Protein 8RK9 (pdb70)

Solvent-accessible surface area: 9308 Å² total; per-residue (Å²): 212,74,25,84,105,40,82,132,129,24,173,54,120,76,24,74,120,11,126,151,66,73,41,130,177,50,52,21,127,114,39,76,12,78,10,21,25,29,47,135,96,24,83,87,113,34,92,78,54,131,85,55,53,69,148,175,82,93,15,30,52,12,43,31,44,0,1,25,17,9,36,42,156,61,10,66,80,117,65,66,115,16,5,147,191,89,8,29,99,98,28,28,93,22,7,89,15,37,4,32,106,28,13,104,68,157,93,7,61,25,17,97,31,62,200,168,33,101,46,97,181,45,76,54,84,13,77,25,70,8,76,4,33,11,113,78

Organism: NCBI:txid1223260

Foldseek 3Di:
DPFVVQVVVLDDPPFPQDDPPVQCVDDLPDDRGWDFRKYADDWADDDPDPQADDPPRGGQTKGWIGTKTRHLPVFVLPDPDCRCVVCLVVVQSNQVRVFVDGDPDDSFRRFTDSDPFDADADPRGGTGGGTTIGSD

InterPro domains:
  IPR056912 Phage JBD30-like tail terminator protein-like [PF23840] (7-151)

Structure (mmCIF, N/CA/C/O backbone):
data_8RK9
#
_entry.id   8RK9
#
_cell.length_a   1.00
_cell.length_b   1.00
_cell.length_c   1.00
_cell.angle_alpha   90.00
_cell.angle_beta   90.00
_cell.angle_gamma   90.00
#
_symmetry.space_group_name_H-M   'P 1'
#
loop_
_atom_site.group_PDB
_atom_site.id
_atom_site.type_symbol
_atom_site.label_atom_id
_atom_site.la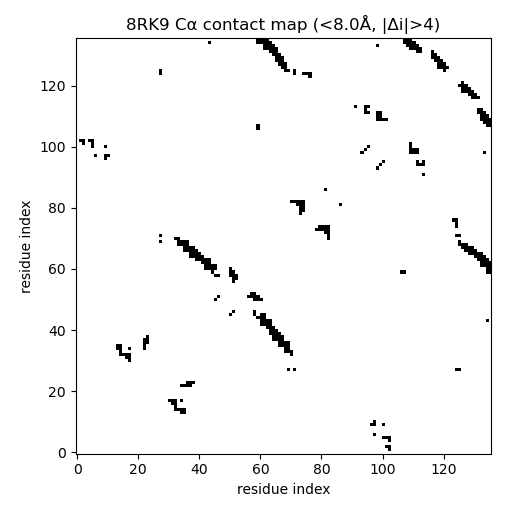bel_alt_id
_atom_site.label_comp_id
_atom_site.label_asym_id
_atom_site.label_entity_id
_atom_site.label_seq_id
_atom_site.pdbx_PDB_ins_code
_atom_site.Cartn_x
_atom_site.Cartn_y
_atom_site.Cartn_z
_atom_site.occupancy
_atom_site.B_iso_or_equiv
_atom_site.auth_seq_id
_atom_site.auth_comp_id
_atom_site.auth_asym_id
_atom_site.auth_atom_id
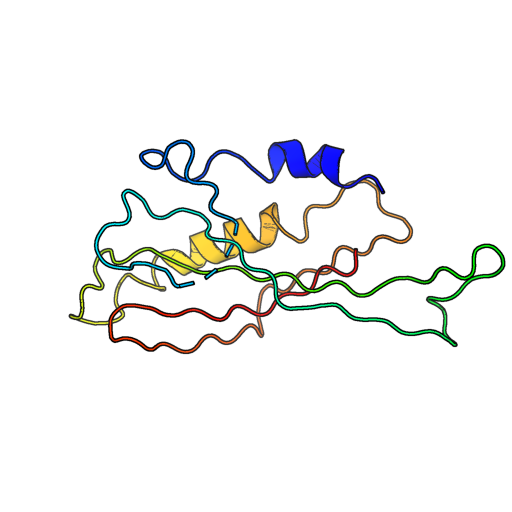_atom_site.pdbx_PDB_model_num
ATOM 1 N N . PHE A 1 9 ? 190.812 234.766 313.178 1.00 25.98 9 PHE A N 1
ATOM 2 C CA . PHE A 1 9 ? 189.969 234.491 312.022 1.00 25.98 9 PHE A CA 1
ATOM 3 C C . PHE A 1 9 ? 189.256 235.758 311.563 1.00 25.98 9 PHE A C 1
ATOM 4 O O . PHE A 1 9 ? 188.074 235.731 311.229 1.00 25.98 9 PHE A O 1
ATOM 12 N N . LEU A 1 10 ? 189.984 236.876 311.570 1.00 27.10 10 LEU A N 1
ATOM 13 C CA . LEU A 1 10 ? 189.439 238.143 311.106 1.00 27.10 10 LEU A CA 1
ATOM 14 C C . LEU A 1 10 ? 190.483 239.015 310.417 1.00 27.10 10 LEU A C 1
ATOM 15 O O . LEU A 1 10 ? 190.166 240.149 310.046 1.00 27.10 10 LEU A O 1
ATOM 20 N N . GLU A 1 11 ? 191.701 238.513 310.212 1.00 27.86 11 GLU A N 1
ATOM 21 C CA . GLU A 1 11 ? 192.766 239.333 309.641 1.00 27.86 11 GLU A CA 1
ATOM 22 C C . GLU A 1 11 ? 192.431 239.927 308.277 1.00 27.86 11 GLU A C 1
ATOM 23 O O . GLU A 1 11 ? 192.824 241.080 308.029 1.00 27.86 11 GLU A O 1
ATOM 29 N N . PRO A 1 12 ? 191.768 239.220 307.355 1.00 26.48 12 PRO A N 1
ATOM 30 C CA . PRO A 1 12 ? 191.536 239.797 306.017 1.00 26.48 12 PRO A CA 1
ATOM 31 C C . PRO A 1 12 ? 191.023 241.228 306.034 1.00 26.48 12 PRO A C 1
ATOM 32 O O . PRO A 1 12 ? 191.403 242.028 305.164 1.00 26.48 12 PRO A O 1
ATOM 36 N N . LEU A 1 13 ? 190.189 241.581 307.017 1.00 27.83 13 LEU A N 1
ATOM 37 C CA . LEU A 1 13 ? 189.602 242.916 307.060 1.00 27.83 13 LEU A CA 1
ATOM 38 C C . LEU A 1 13 ? 190.668 244.004 307.046 1.00 27.83 13 LEU A C 1
ATOM 39 O O . LEU A 1 13 ? 190.428 245.099 306.524 1.00 27.83 13 LEU A O 1
ATOM 44 N N . LEU A 1 14 ? 191.840 243.733 307.621 1.00 28.05 14 LEU A N 1
ATOM 45 C CA . LEU A 1 14 ? 192.961 244.663 307.568 1.00 28.05 14 LEU A CA 1
ATOM 46 C C . LEU A 1 14 ? 194.029 244.247 306.569 1.00 28.05 14 LEU A C 1
ATOM 47 O O . LEU A 1 14 ? 194.782 245.106 306.096 1.00 28.05 14 LEU A O 1
ATOM 52 N N . ILE A 1 15 ? 194.107 242.959 306.229 1.00 26.30 15 ILE A N 1
ATOM 53 C CA . ILE A 1 15 ? 195.032 242.527 305.187 1.00 26.30 15 ILE A CA 1
ATOM 54 C C . ILE A 1 15 ? 194.725 243.253 303.885 1.00 26.30 15 ILE A C 1
ATOM 55 O O . ILE A 1 15 ? 195.629 243.566 303.095 1.00 26.30 15 ILE A O 1
ATOM 60 N N . GLU A 1 16 ? 193.442 243.532 303.644 1.00 25.35 16 GLU A N 1
ATOM 61 C CA . GLU A 1 16 ? 193.008 244.197 302.422 1.00 25.35 16 GLU A CA 1
ATOM 62 C C . GLU A 1 16 ? 193.814 245.466 302.174 1.00 25.35 16 GLU A C 1
ATOM 63 O O . GLU A 1 16 ? 194.235 245.727 301.042 1.00 25.35 16 GLU A O 1
ATOM 69 N N . ARG A 1 17 ? 194.039 246.258 303.223 1.00 26.62 17 ARG A N 1
ATOM 70 C CA . ARG A 1 17 ? 194.871 247.448 303.114 1.00 26.62 17 ARG A CA 1
ATOM 71 C C . ARG A 1 17 ? 196.340 247.169 303.387 1.00 26.62 17 ARG A C 1
ATOM 72 O O . ARG A 1 17 ? 197.194 247.942 302.939 1.00 26.62 17 ARG A O 1
ATOM 80 N N . ILE A 1 18 ? 196.656 246.089 304.104 1.00 25.95 18 ILE A N 1
ATOM 81 C CA . ILE A 1 18 ? 198.054 245.713 304.294 1.00 25.95 18 ILE A CA 1
ATOM 82 C C . ILE A 1 18 ? 198.733 245.558 302.943 1.00 25.95 18 ILE A C 1
ATOM 83 O O . ILE A 1 18 ? 199.834 246.073 302.712 1.00 25.95 18 ILE A O 1
ATOM 88 N N . ARG A 1 19 ? 198.083 244.844 302.029 1.00 27.87 19 ARG A N 1
ATOM 89 C CA . ARG A 1 19 ? 198.621 244.645 300.690 1.00 27.87 19 ARG A CA 1
ATOM 90 C C . ARG A 1 19 ? 198.132 245.767 299.783 1.00 27.87 19 ARG A C 1
ATOM 91 O O . ARG A 1 19 ? 196.929 246.037 299.712 1.00 27.87 19 ARG A O 1
ATOM 99 N N . SER A 1 20 ? 199.072 246.421 299.092 1.00 27.21 20 SER A N 1
ATOM 100 C CA . SER A 1 20 ? 198.743 247.574 298.261 1.00 27.21 20 SER A CA 1
ATOM 101 C C . SER A 1 20 ? 199.526 247.577 296.952 1.00 27.21 20 SER A C 1
ATOM 102 O O . SER A 1 20 ? 199.821 248.647 296.408 1.00 27.21 20 SER A O 1
ATOM 105 N N . GLU A 1 21 ? 199.869 246.399 296.428 1.00 27.89 21 GLU A N 1
ATOM 106 C CA . GLU A 1 21 ? 200.538 246.276 295.133 1.00 27.89 21 GLU A CA 1
ATOM 107 C C . GLU A 1 21 ? 201.845 247.075 295.122 1.00 27.89 21 GLU A C 1
ATOM 108 O O . GLU A 1 21 ? 202.012 248.058 294.396 1.00 27.89 21 GLU A O 1
ATOM 114 N N . VAL A 1 22 ? 202.773 246.617 295.964 1.00 27.01 22 VAL A N 1
ATOM 115 C CA . VAL A 1 22 ? 204.039 247.332 296.132 1.00 27.01 22 VAL A CA 1
ATOM 116 C C . VAL A 1 22 ? 204.759 247.542 294.804 1.00 27.01 22 VAL A C 1
ATOM 117 O O . VAL A 1 22 ? 205.169 248.679 294.523 1.00 27.01 22 VAL A O 1
ATOM 121 N N . PRO A 1 23 ? 204.945 246.527 293.957 1.00 26.26 23 PRO A N 1
ATOM 122 C CA . PRO A 1 23 ? 205.704 246.739 292.715 1.00 26.26 23 PRO A CA 1
ATOM 123 C C . PRO A 1 23 ? 204.838 247.375 291.636 1.00 26.26 23 PRO A C 1
ATOM 124 O O . PRO A 1 23 ? 203.675 247.007 291.456 1.00 26.26 23 PRO A O 1
ATOM 128 N N . GLY A 1 24 ? 205.416 248.335 290.918 1.00 26.66 24 GLY A N 1
ATOM 129 C CA . GLY A 1 24 ? 204.712 249.007 289.844 1.00 26.66 24 GLY A CA 1
ATOM 130 C C . GLY A 1 24 ? 204.955 248.381 288.486 1.00 26.66 24 GLY A C 1
ATOM 131 O O . GLY A 1 24 ? 204.156 248.564 287.562 1.00 26.66 24 GLY A O 1
ATOM 132 N N . LEU A 1 25 ? 206.054 247.640 288.351 1.00 25.98 25 LEU A N 1
ATOM 133 C CA . LEU A 1 25 ? 206.409 246.985 287.097 1.00 25.98 25 LEU A CA 1
ATOM 134 C C . LEU A 1 25 ? 206.099 245.495 287.101 1.00 25.98 25 LEU A C 1
ATOM 135 O O . LEU A 1 25 ? 205.768 244.935 286.052 1.00 25.98 25 LEU A O 1
ATOM 140 N N . ALA A 1 26 ? 206.203 244.839 288.254 1.00 25.60 26 ALA A N 1
ATOM 141 C CA . ALA A 1 26 ? 205.882 243.421 288.338 1.00 25.60 26 ALA A CA 1
ATOM 142 C C . ALA A 1 26 ? 204.371 243.229 288.314 1.00 25.60 26 ALA A C 1
ATOM 143 O O . ALA A 1 26 ? 203.645 243.833 289.110 1.00 25.60 26 ALA A O 1
ATOM 145 N N . ILE A 1 27 ? 203.898 242.385 287.399 1.00 24.96 27 ILE A N 1
ATOM 146 C CA . ILE A 1 27 ? 202.473 242.139 287.210 1.00 24.96 27 ILE A CA 1
ATOM 147 C C . ILE A 1 27 ? 202.242 240.635 287.196 1.00 24.96 27 ILE A C 1
ATOM 148 O O . ILE A 1 27 ? 202.879 239.913 286.421 1.00 24.96 27 ILE A O 1
ATOM 153 N N . VAL A 1 28 ? 201.325 240.168 288.045 1.00 26.35 28 VAL A N 1
ATOM 154 C CA . VAL A 1 28 ? 200.986 238.751 288.138 1.00 26.35 28 VAL A CA 1
ATOM 155 C C . VAL A 1 28 ? 202.261 237.934 288.295 1.00 26.35 28 VAL A C 1
ATOM 156 O O . VAL A 1 28 ? 202.536 237.027 287.502 1.00 26.35 28 VAL A O 1
ATOM 160 N N . SER A 1 29 ? 203.054 238.259 289.313 1.00 28.97 29 SER A N 1
ATOM 161 C CA . SER A 1 29 ? 204.293 237.545 289.580 1.00 28.97 29 SER A CA 1
ATOM 162 C C . SER A 1 29 ? 204.130 236.414 290.589 1.00 28.97 29 SER A C 1
ATOM 163 O O . SER A 1 29 ? 205.030 235.575 290.700 1.00 28.97 29 SER A O 1
ATOM 166 N N . GLY A 1 30 ? 203.013 236.364 291.315 1.00 31.64 30 GLY A N 1
ATOM 167 C CA . GLY A 1 30 ? 202.809 235.323 292.305 1.00 31.64 30 GLY A CA 1
ATOM 168 C C . GLY A 1 30 ? 203.959 235.262 293.288 1.00 31.64 30 GLY A C 1
ATOM 169 O O . GLY A 1 30 ? 204.515 234.190 293.544 1.00 31.64 30 GLY A O 1
ATOM 170 N N . VAL A 1 31 ? 204.320 236.414 293.841 1.00 31.86 31 VAL A N 1
ATOM 171 C CA . VAL A 1 31 ? 205.571 236.568 294.579 1.00 31.86 31 VAL A CA 1
ATOM 172 C C . VAL A 1 31 ? 205.615 235.634 295.786 1.00 31.86 31 VAL A C 1
ATOM 173 O O . VAL A 1 31 ? 206.494 234.762 295.842 1.00 31.86 31 VAL A O 1
ATOM 177 N N . PRO A 1 32 ? 204.710 235.756 296.775 1.00 32.23 32 PRO A N 1
ATOM 178 C CA . PRO A 1 32 ? 204.924 234.860 297.918 1.00 32.23 32 PRO A CA 1
ATOM 179 C C . PRO A 1 32 ? 204.589 233.407 297.594 1.00 32.23 32 PRO A C 1
ATOM 180 O O . PRO A 1 32 ? 204.281 232.643 298.509 1.00 32.23 32 PRO A O 1
ATOM 184 N N . THR A 1 36 ? 214.313 229.929 294.530 1.00 28.14 36 THR A N 1
ATOM 185 C CA . THR A 1 36 ? 215.125 231.042 295.009 1.00 28.14 36 THR A CA 1
ATOM 186 C C . THR A 1 36 ? 214.903 232.283 294.154 1.00 28.14 36 THR A C 1
ATOM 187 O O . THR A 1 36 ? 214.403 232.197 293.032 1.00 28.14 36 THR A O 1
ATOM 191 N N . LEU A 1 37 ? 215.281 233.439 294.692 1.00 23.28 37 LEU A N 1
ATOM 192 C CA . LEU A 1 37 ? 215.135 234.687 293.958 1.00 23.28 37 LEU A CA 1
ATOM 193 C C . LEU A 1 37 ? 216.135 234.748 292.809 1.00 23.28 37 LEU A C 1
ATOM 194 O O . LEU A 1 37 ? 217.181 234.093 292.828 1.00 23.28 37 LEU A O 1
ATOM 199 N N . SER A 1 38 ? 215.800 235.546 291.794 1.00 24.34 38 SER A N 1
ATOM 200 C CA . SER A 1 38 ? 216.655 235.655 290.617 1.00 24.34 38 SER A CA 1
ATOM 201 C C . SER A 1 38 ? 217.822 236.605 290.862 1.00 24.34 38 SER A C 1
ATOM 202 O O . SER A 1 38 ? 218.978 236.261 290.592 1.00 24.34 38 SER A O 1
ATOM 205 N N . GLU A 1 39 ? 217.536 237.802 291.369 1.00 22.89 39 GLU A N 1
ATOM 206 C CA . GLU A 1 39 ? 218.502 238.860 291.647 1.00 22.89 39 GLU A CA 1
ATOM 207 C C . GLU A 1 39 ? 219.171 239.397 290.387 1.00 22.89 39 GLU A C 1
ATOM 208 O O . GLU A 1 39 ? 220.109 240.196 290.498 1.00 22.89 39 GLU A O 1
ATOM 214 N N . GLN A 1 40 ? 218.727 238.993 289.196 1.00 24.04 40 GLN A N 1
ATOM 215 C CA . GLN A 1 40 ? 219.340 239.438 287.950 1.00 24.04 40 GLN A CA 1
ATOM 216 C C . GLN A 1 40 ? 218.349 239.937 286.910 1.00 24.04 40 GLN A C 1
ATOM 217 O O . GLN A 1 40 ? 218.756 240.695 286.021 1.00 24.04 40 GLN A O 1
ATOM 223 N N . ASP A 1 41 ? 217.073 239.545 286.982 1.00 25.06 41 ASP A N 1
ATOM 224 C CA . ASP A 1 41 ? 216.093 239.973 285.990 1.00 25.06 41 ASP A CA 1
ATOM 225 C C . ASP A 1 41 ? 214.758 240.352 286.625 1.00 25.06 41 ASP A C 1
ATOM 226 O O . ASP A 1 41 ? 213.723 240.290 285.950 1.00 25.06 41 ASP A O 1
ATOM 231 N N . GLN A 1 42 ? 214.752 240.738 287.893 1.00 23.48 42 GLN A N 1
ATOM 232 C CA . GLN A 1 42 ? 213.503 241.079 288.562 1.00 23.48 42 GLN A CA 1
ATOM 233 C C . GLN A 1 42 ? 213.033 242.460 288.113 1.00 23.48 42 GLN A C 1
ATOM 234 O O . GLN A 1 42 ? 213.788 243.433 288.230 1.00 23.48 42 GLN A O 1
ATOM 240 N N . PRO A 1 43 ? 211.807 242.591 287.595 1.00 22.80 43 PRO A N 1
ATOM 241 C CA . PRO A 1 43 ? 211.391 243.895 287.047 1.00 22.80 43 PRO A CA 1
ATOM 242 C C . PRO A 1 43 ? 211.386 245.022 288.066 1.00 22.80 43 PRO A C 1
ATOM 243 O O . PRO A 1 43 ? 211.733 246.158 287.721 1.00 22.80 43 PRO A O 1
ATOM 247 N N . ALA A 1 44 ? 211.008 244.746 289.310 1.00 22.32 44 ALA A N 1
ATOM 248 C CA . ALA A 1 44 ? 210.827 245.795 290.304 1.00 22.32 44 ALA A CA 1
ATOM 249 C C . ALA A 1 44 ? 211.092 245.209 291.682 1.00 22.32 44 ALA A C 1
ATOM 250 O O . ALA A 1 44 ? 211.045 243.986 291.859 1.00 22.32 44 ALA A O 1
ATOM 252 N N . PRO A 1 45 ? 211.372 246.056 292.681 1.00 21.63 45 PRO A N 1
ATOM 253 C CA . PRO A 1 45 ? 211.614 245.570 294.056 1.00 21.63 45 PRO A CA 1
ATOM 254 C C . PRO A 1 45 ? 210.319 245.282 294.814 1.00 21.63 45 PRO A C 1
ATOM 255 O O . PRO A 1 45 ? 209.802 246.084 295.592 1.00 21.63 45 PRO A O 1
ATOM 259 N N . SER A 1 46 ? 209.773 244.092 294.581 1.00 24.46 46 SER A N 1
ATOM 260 C CA . SER A 1 46 ? 208.527 243.697 295.219 1.00 24.46 46 SER A CA 1
ATOM 261 C C . SER A 1 46 ? 208.769 243.373 296.693 1.00 24.46 46 SER A C 1
ATOM 262 O O . SER A 1 46 ? 209.905 243.320 297.174 1.00 24.46 46 SER A O 1
ATOM 265 N N . ALA A 1 47 ? 207.672 243.157 297.422 1.00 24.77 47 ALA A N 1
ATOM 266 C CA . ALA A 1 47 ? 207.776 242.856 298.847 1.00 24.77 47 ALA A CA 1
ATOM 267 C C . ALA A 1 47 ? 208.565 241.574 299.079 1.00 24.77 47 ALA A C 1
ATOM 268 O O . ALA A 1 47 ? 209.435 241.515 299.956 1.00 24.77 47 ALA A O 1
ATOM 270 N N . TYR A 1 48 ? 208.275 240.534 298.298 1.00 23.73 48 TYR A N 1
ATOM 271 C CA . TYR A 1 48 ? 208.989 239.260 298.375 1.00 23.73 48 TYR A CA 1
ATOM 272 C C . TYR A 1 48 ? 208.901 238.670 299.785 1.00 23.73 48 TYR A C 1
ATOM 273 O O . TYR A 1 48 ? 209.896 238.504 300.492 1.00 23.73 48 TYR A O 1
ATOM 282 N N . VAL A 1 49 ? 207.668 238.356 300.177 1.00 26.48 49 VAL A N 1
ATOM 283 C CA . VAL A 1 49 ? 207.397 237.724 301.461 1.00 26.48 49 VAL A CA 1
ATOM 284 C C . VAL A 1 49 ? 207.789 236.254 301.394 1.00 26.48 49 VAL A C 1
ATOM 285 O O . VAL A 1 49 ? 207.720 235.615 300.338 1.00 26.48 49 VAL A O 1
ATOM 289 N N . VAL A 1 50 ? 208.209 235.708 302.538 1.00 27.19 50 VAL A N 1
ATOM 290 C CA . VAL A 1 50 ? 208.592 234.307 302.645 1.00 27.19 50 VAL A CA 1
ATOM 291 C C . VAL A 1 50 ? 207.969 233.714 303.902 1.00 27.19 50 VAL A C 1
ATOM 292 O O . VAL A 1 50 ? 207.569 234.427 304.824 1.00 27.19 50 VAL A O 1
ATOM 296 N N . TYR A 1 51 ? 207.891 232.386 303.925 1.00 30.93 51 TYR A N 1
ATOM 297 C CA . TYR A 1 51 ? 207.329 231.638 305.040 1.00 30.93 51 TYR A CA 1
ATOM 298 C C . TYR A 1 51 ? 208.401 230.730 305.625 1.00 30.93 51 TYR A C 1
ATOM 299 O O . TYR A 1 51 ? 209.146 230.079 304.886 1.00 30.93 51 TYR A O 1
ATOM 308 N N . LEU A 1 52 ? 208.474 230.688 306.956 1.00 29.00 52 LEU A N 1
ATOM 309 C CA . LEU A 1 52 ? 209.510 229.939 307.657 1.00 29.00 52 LEU A CA 1
ATOM 310 C C . LEU A 1 52 ? 208.955 228.712 308.368 1.00 29.00 52 LEU A C 1
ATOM 311 O O . LEU A 1 52 ? 209.419 227.595 308.122 1.00 29.00 52 LEU A O 1
ATOM 316 N N . GLY A 1 53 ? 207.969 228.883 309.246 1.00 31.27 53 GLY A N 1
ATOM 317 C CA . GLY A 1 53 ? 207.426 227.757 309.979 1.00 31.27 53 GLY A CA 1
ATOM 318 C C . GLY A 1 53 ? 206.243 228.108 310.858 1.00 31.27 53 GLY A C 1
ATOM 319 O O . GLY A 1 53 ? 205.418 228.952 310.497 1.00 31.27 53 GLY A O 1
ATOM 320 N N . ASP A 1 54 ? 206.150 227.458 312.017 1.00 31.32 54 ASP A N 1
ATOM 321 C CA . ASP A 1 54 ? 205.046 227.678 312.940 1.00 31.32 54 ASP A CA 1
ATOM 322 C C . ASP A 1 54 ? 205.527 227.425 314.361 1.00 31.32 54 ASP A C 1
ATOM 323 O O . ASP A 1 54 ? 206.546 226.766 314.586 1.00 31.32 54 ASP A O 1
ATOM 328 N N . GLU A 1 55 ? 204.776 227.961 315.321 1.00 34.37 55 GLU A N 1
ATOM 329 C CA . GLU A 1 55 ? 205.044 227.765 316.740 1.00 34.37 55 GLU A CA 1
ATOM 330 C C . GLU A 1 55 ? 203.783 227.241 317.409 1.00 34.37 55 GLU A C 1
ATOM 331 O O . GLU A 1 55 ? 202.699 227.802 317.222 1.00 34.37 55 GLU A O 1
ATOM 337 N N . THR A 1 56 ? 203.927 226.171 318.188 1.00 32.72 56 THR A N 1
ATOM 338 C CA . THR A 1 56 ? 202.793 225.525 318.833 1.00 32.72 56 THR A CA 1
ATOM 339 C C . THR A 1 56 ? 203.154 225.184 320.271 1.00 32.72 56 THR A C 1
ATOM 340 O O . THR A 1 56 ? 204.313 224.905 320.589 1.00 32.72 56 THR A O 1
ATOM 344 N N . GLY A 1 57 ? 202.145 225.211 321.139 1.00 32.56 57 GLY A N 1
ATOM 345 C CA . GLY A 1 57 ? 202.332 224.866 322.535 1.00 32.56 57 GLY A CA 1
ATOM 346 C C . GLY A 1 57 ? 201.020 224.749 323.284 1.00 32.56 57 GLY A C 1
ATOM 347 O O . GLY A 1 57 ? 200.021 225.361 322.896 1.00 32.56 57 GLY A O 1
ATOM 348 N N . THR A 1 58 ? 201.009 223.967 324.360 1.00 30.50 58 THR A N 1
ATOM 349 C CA . THR A 1 58 ? 199.811 223.765 325.165 1.00 30.50 58 THR A CA 1
ATOM 350 C C . THR A 1 58 ? 200.219 223.768 326.635 1.00 30.50 58 THR A C 1
ATOM 351 O O . THR A 1 58 ? 201.365 224.072 326.981 1.00 30.50 58 THR A O 1
ATOM 355 N N . GLY A 1 59 ? 199.275 223.426 327.505 1.00 31.93 59 GLY A N 1
ATOM 356 C CA . GLY A 1 59 ? 199.551 223.414 328.933 1.00 31.93 59 GLY A CA 1
ATOM 357 C C . GLY A 1 59 ? 199.897 224.777 329.489 1.00 31.93 59 GLY A C 1
ATOM 358 O O . GLY A 1 59 ? 200.815 224.897 330.311 1.00 31.93 59 GLY A O 1
ATOM 359 N N . ALA A 1 60 ? 199.182 225.811 329.060 1.00 34.97 60 ALA A N 1
ATOM 360 C CA . ALA A 1 60 ? 199.429 227.175 329.512 1.00 34.97 60 ALA A CA 1
ATOM 361 C C . ALA A 1 60 ? 198.175 227.997 329.237 1.00 34.97 60 ALA A C 1
ATOM 362 O O . ALA A 1 60 ? 197.118 227.454 328.898 1.00 34.97 60 ALA A O 1
ATOM 364 N N . ASP A 1 61 ? 198.291 229.320 329.383 1.00 32.88 61 ASP A N 1
ATOM 365 C CA . ASP A 1 61 ? 197.153 230.195 329.129 1.00 32.88 61 ASP A CA 1
ATOM 366 C C . ASP A 1 61 ? 196.686 230.122 327.682 1.00 32.88 61 ASP A C 1
ATOM 367 O O . ASP A 1 61 ? 195.545 230.498 327.391 1.00 32.88 61 ASP A O 1
ATOM 372 N N . HIS A 1 62 ? 197.539 229.650 326.769 1.00 30.92 62 HIS A N 1
ATOM 373 C CA . HIS A 1 62 ? 197.136 229.535 325.371 1.00 30.92 62 HIS A CA 1
ATOM 374 C C . HIS A 1 62 ? 195.975 228.559 325.218 1.00 30.92 62 HIS A C 1
ATOM 375 O O . HIS A 1 62 ? 194.976 228.862 324.556 1.00 30.92 62 HIS A O 1
ATOM 382 N N . GLN A 1 63 ? 196.085 227.386 325.836 1.00 32.44 63 GLN A N 1
ATOM 383 C CA . GLN A 1 63 ? 195.043 226.376 325.731 1.00 32.44 63 GLN A CA 1
ATOM 384 C C . GLN A 1 63 ? 193.804 226.794 326.516 1.00 32.44 63 GLN A C 1
ATOM 385 O O . GLN A 1 63 ? 193.890 227.428 327.571 1.00 32.44 63 GLN A O 1
ATOM 391 N N . GLY A 1 64 ? 192.639 226.428 325.985 1.00 34.26 64 GLY A N 1
ATOM 392 C CA . GLY A 1 64 ? 191.376 226.709 326.638 1.00 34.26 64 GLY A CA 1
ATOM 393 C C . GLY A 1 64 ? 190.662 225.454 327.097 1.00 34.26 64 GLY A C 1
ATOM 394 O O . GLY A 1 64 ? 191.288 224.534 327.632 1.00 34.26 64 GLY A O 1
ATOM 395 N N . GLY A 1 65 ? 189.347 225.408 326.893 1.00 37.88 65 GLY A N 1
ATOM 396 C CA . GLY A 1 65 ? 188.548 224.264 327.287 1.00 37.88 65 GLY A CA 1
ATOM 397 C C . GLY A 1 65 ? 188.168 223.394 326.107 1.00 37.88 65 GLY A C 1
ATOM 398 O O . GLY A 1 65 ? 188.974 222.585 325.637 1.00 37.88 65 GLY A O 1
ATOM 399 N N . GLN A 1 66 ? 186.939 223.553 325.618 1.00 37.27 66 GLN A N 1
ATOM 400 C CA . GLN A 1 66 ? 186.489 222.827 324.441 1.00 37.27 66 GLN A CA 1
ATOM 401 C C . GLN A 1 66 ? 187.399 223.149 323.253 1.00 37.27 66 GLN A C 1
ATOM 402 O O . GLN A 1 66 ? 188.299 223.986 323.335 1.00 37.27 66 GLN A O 1
ATOM 408 N N . ARG A 1 67 ? 187.191 222.421 322.154 1.00 37.28 67 ARG A N 1
ATOM 409 C CA . ARG A 1 67 ? 187.822 222.612 320.847 1.00 37.28 67 ARG A CA 1
ATOM 410 C C . ARG A 1 67 ? 189.343 222.463 320.873 1.00 37.28 67 ARG A C 1
ATOM 411 O O . ARG A 1 67 ? 189.975 222.579 319.814 1.00 37.28 67 ARG A O 1
ATOM 419 N N . ALA A 1 68 ? 189.952 222.203 322.033 1.00 36.17 68 ALA A N 1
ATOM 420 C CA . ALA A 1 68 ? 191.376 221.876 322.135 1.00 36.17 68 ALA A CA 1
ATOM 421 C C . ALA A 1 68 ? 192.257 222.825 321.329 1.00 36.17 68 ALA A C 1
ATOM 422 O O . ALA A 1 68 ? 193.303 222.423 320.812 1.00 36.17 68 ALA A O 1
ATOM 424 N N . ILE A 1 69 ? 191.856 224.084 321.218 1.00 35.96 69 ILE A N 1
ATOM 425 C CA . ILE A 1 69 ? 192.633 225.066 320.474 1.00 35.96 69 ILE A CA 1
ATOM 426 C C . ILE A 1 69 ? 193.466 225.862 321.468 1.00 35.96 69 ILE A C 1
ATOM 427 O O . ILE A 1 69 ? 193.164 225.912 322.666 1.00 35.96 69 ILE A O 1
ATOM 432 N N . GLN A 1 70 ? 194.526 226.491 320.970 1.00 31.83 70 GLN A N 1
ATOM 433 C CA . GLN A 1 70 ? 195.370 227.355 321.778 1.00 31.83 70 GLN A CA 1
ATOM 434 C C . GLN A 1 70 ? 195.859 228.506 320.911 1.00 31.83 70 GLN A C 1
ATOM 435 O O . GLN A 1 70 ? 195.708 228.498 319.687 1.00 31.83 70 GLN A O 1
ATOM 441 N N . THR A 1 71 ? 196.450 229.506 321.557 1.00 29.44 71 THR A N 1
ATOM 442 C CA . THR A 1 71 ? 197.022 230.640 320.837 1.00 29.44 71 THR A CA 1
ATOM 443 C C . THR A 1 71 ? 198.231 230.140 320.061 1.00 29.44 71 THR A C 1
ATOM 444 O O . THR A 1 71 ? 199.329 230.008 320.606 1.00 29.44 71 THR A O 1
ATOM 448 N N . VAL A 1 72 ? 198.031 229.867 318.776 1.00 31.73 72 VAL A N 1
ATOM 449 C CA . VAL A 1 72 ? 199.045 229.205 317.963 1.00 31.73 72 VAL A CA 1
ATOM 450 C C . VAL A 1 72 ? 200.074 230.234 317.518 1.00 31.73 72 VAL A C 1
ATOM 451 O O . VAL A 1 72 ? 199.732 231.238 316.886 1.00 31.73 72 VAL A O 1
ATOM 455 N N . GLY A 1 73 ? 201.338 229.986 317.851 1.00 30.73 73 GLY A N 1
ATOM 456 C CA . GLY A 1 73 ? 202.403 230.832 317.351 1.00 30.73 73 GLY A CA 1
ATOM 457 C C . GLY A 1 73 ? 202.585 230.645 315.855 1.00 30.73 73 GLY A C 1
ATOM 458 O O . GLY A 1 73 ? 202.582 229.526 315.339 1.00 30.73 73 GLY A O 1
ATOM 459 N N . GLN A 1 74 ? 202.744 231.762 315.151 1.00 29.35 74 GLN A N 1
ATOM 460 C CA . GLN A 1 74 ? 202.861 231.763 313.701 1.00 29.35 74 GLN A CA 1
ATOM 461 C C . GLN A 1 74 ? 204.117 232.515 313.292 1.00 29.35 74 GLN A C 1
ATOM 462 O O . GLN A 1 74 ? 204.432 233.569 313.852 1.00 29.35 74 GLN A O 1
ATOM 468 N N . GLN A 1 75 ? 204.829 231.965 312.313 1.00 29.68 75 GLN A N 1
ATOM 469 C CA . GLN A 1 75 ? 206.052 232.557 311.795 1.00 29.68 75 GLN A CA 1
ATOM 470 C C . GLN A 1 75 ? 205.791 233.168 310.425 1.00 29.68 75 GLN A C 1
ATOM 471 O O . GLN A 1 75 ? 204.972 232.671 309.647 1.00 29.68 75 GLN A O 1
ATOM 477 N N . TRP A 1 76 ? 206.501 234.256 310.140 1.00 27.21 76 TRP A N 1
ATOM 478 C CA . TRP A 1 76 ? 206.308 234.994 308.899 1.00 27.21 76 TRP A CA 1
ATOM 479 C C . TRP A 1 76 ? 207.523 235.881 308.681 1.00 27.21 76 TRP A C 1
ATOM 480 O O . TRP A 1 76 ? 207.935 236.600 309.596 1.00 27.21 76 TRP A O 1
ATOM 491 N N . ALA A 1 77 ? 208.093 235.824 307.480 1.00 26.56 77 ALA A N 1
ATOM 492 C CA . ALA A 1 77 ? 209.303 236.567 307.161 1.00 26.56 77 ALA A CA 1
ATOM 493 C C . ALA A 1 77 ? 209.173 237.164 305.767 1.00 26.56 77 ALA A C 1
ATOM 494 O O . ALA A 1 77 ? 208.220 236.891 305.034 1.00 26.56 77 ALA A O 1
ATOM 496 N N . VAL A 1 78 ? 210.152 237.996 305.408 1.00 25.34 78 VAL A N 1
ATOM 497 C CA . VAL A 1 78 ? 210.162 238.693 304.129 1.00 25.34 78 VAL A CA 1
ATOM 498 C C . VAL A 1 78 ? 211.566 238.623 303.540 1.00 25.34 78 VAL A C 1
ATOM 499 O O . VAL A 1 78 ? 212.548 238.364 304.239 1.00 25.34 78 VAL A O 1
ATOM 503 N N . VAL A 1 79 ? 211.645 238.846 302.231 1.00 23.54 79 VAL A N 1
ATOM 504 C CA . VAL A 1 79 ? 212.907 238.913 301.504 1.00 23.54 79 VAL A CA 1
ATOM 505 C C . VAL A 1 79 ? 212.989 240.277 300.836 1.00 23.54 79 VAL A C 1
ATOM 506 O O . VAL A 1 79 ? 212.007 240.744 300.247 1.00 23.54 79 VAL A O 1
ATOM 510 N N . LEU A 1 80 ? 214.150 240.916 300.936 1.00 23.62 80 LEU A N 1
ATOM 511 C CA . LEU A 1 80 ? 214.366 242.240 300.368 1.00 23.62 80 LEU A CA 1
ATOM 512 C C . LEU A 1 80 ? 215.101 242.118 299.040 1.00 23.62 80 LEU A C 1
ATOM 513 O O . LEU A 1 80 ? 216.145 241.464 298.954 1.00 23.62 80 LEU A O 1
ATOM 518 N N . VAL A 1 81 ? 214.546 242.751 298.010 1.00 21.26 81 VAL A N 1
ATOM 519 C CA . VAL A 1 81 ? 215.115 242.734 296.669 1.00 21.26 81 VAL A CA 1
ATOM 520 C C . VAL A 1 81 ? 215.118 244.157 296.131 1.00 21.26 81 VAL A C 1
ATOM 521 O O . VAL A 1 81 ? 214.099 244.646 295.632 1.00 21.26 81 VAL A O 1
ATOM 525 N N . VAL A 1 82 ? 216.265 244.827 296.235 1.00 21.08 82 VAL A N 1
ATOM 526 C CA . VAL A 1 82 ? 216.391 246.199 295.754 1.00 21.08 82 VAL A CA 1
ATOM 527 C C . VAL A 1 82 ? 217.417 246.257 294.628 1.00 21.08 82 VAL A C 1
ATOM 528 O O . VAL A 1 82 ? 217.124 246.751 293.533 1.00 21.08 82 VAL A O 1
ATOM 532 N N . HIS A 1 83 ? 218.620 245.739 294.884 1.00 20.92 83 HIS A N 1
ATOM 533 C CA . HIS A 1 83 ? 219.706 245.758 293.908 1.00 20.92 83 HIS A CA 1
ATOM 534 C C . HIS A 1 83 ? 219.812 247.106 293.204 1.00 20.92 83 HIS A C 1
ATOM 535 O O . HIS A 1 83 ? 220.112 247.166 292.007 1.00 20.92 83 HIS A O 1
ATOM 542 N N . TYR A 1 84 ? 219.568 248.191 293.936 1.00 19.16 84 TYR A N 1
ATOM 543 C CA . TYR A 1 84 ? 219.696 249.544 293.407 1.00 19.16 84 TYR A CA 1
ATOM 544 C C . TYR A 1 84 ? 220.733 250.269 294.252 1.00 19.16 84 TYR A C 1
ATOM 545 O O . TYR A 1 84 ? 220.568 250.390 295.470 1.00 19.16 84 TYR A O 1
ATOM 554 N N . ALA A 1 85 ? 221.797 250.741 293.607 1.00 18.09 85 ALA A N 1
ATOM 555 C CA . ALA A 1 85 ? 222.994 251.289 294.236 1.00 18.09 85 ALA A CA 1
ATOM 556 C C . ALA A 1 85 ? 223.835 250.192 294.876 1.00 18.09 85 ALA A C 1
ATOM 557 O O . ALA A 1 85 ? 224.868 250.497 295.484 1.00 18.09 85 ALA A O 1
ATOM 559 N N . ASP A 1 86 ? 223.429 248.924 294.762 1.00 18.87 86 ASP A N 1
ATOM 560 C CA . ASP A 1 86 ? 224.179 247.785 295.297 1.00 18.87 86 ASP A CA 1
ATOM 561 C C . ASP A 1 86 ? 224.136 246.700 294.223 1.00 18.87 86 ASP A C 1
ATOM 562 O O . ASP A 1 86 ? 223.226 245.867 294.201 1.00 18.87 86 ASP A O 1
ATOM 567 N N . SER A 1 87 ? 225.126 246.719 293.337 1.00 20.31 87 SER A N 1
ATOM 568 C CA . SER A 1 87 ? 225.224 245.798 292.209 1.00 20.31 87 SER A CA 1
ATOM 569 C C . SER A 1 87 ? 226.599 245.149 292.188 1.00 20.31 87 SER A C 1
ATOM 570 O O . SER A 1 87 ? 227.268 245.073 291.156 1.00 20.31 87 SER A O 1
ATOM 573 N N . SER A 1 88 ? 227.032 244.670 293.354 1.00 19.27 88 SER A N 1
ATOM 574 C CA . SER A 1 88 ? 228.368 244.138 293.623 1.00 19.27 88 SER A CA 1
ATOM 575 C C . SER A 1 88 ? 229.358 245.262 293.893 1.00 19.27 88 SER A C 1
ATOM 576 O O . SER A 1 88 ? 230.572 245.012 293.927 1.00 19.27 88 SER A O 1
ATOM 579 N N . ASN A 1 89 ? 228.882 246.492 294.086 1.00 19.57 89 ASN A N 1
ATOM 580 C CA . ASN A 1 89 ? 229.754 247.622 294.388 1.00 19.57 89 ASN A CA 1
ATOM 581 C C . ASN A 1 89 ? 229.990 247.748 295.891 1.00 19.57 89 ASN A C 1
ATOM 582 O O . ASN A 1 89 ? 231.134 247.704 296.355 1.00 19.57 89 ASN A O 1
ATOM 587 N N . SER A 1 90 ? 228.915 247.904 296.659 1.00 20.69 90 SER A N 1
ATOM 588 C CA . SER A 1 90 ? 228.993 248.023 298.109 1.00 20.69 90 SER A CA 1
ATOM 589 C C . SER A 1 90 ? 227.573 248.063 298.654 1.00 20.69 90 SER A C 1
ATOM 590 O O . SER A 1 90 ? 226.624 248.396 297.938 1.00 20.69 90 SER A O 1
ATOM 593 N N . GLY A 1 91 ? 227.440 247.718 299.932 1.00 19.81 91 GLY A N 1
ATOM 594 C CA . GLY A 1 91 ? 226.157 247.782 300.603 1.00 19.81 91 GLY A CA 1
ATOM 595 C C . GLY A 1 91 ? 225.768 249.195 300.988 1.00 19.81 91 GLY A C 1
ATOM 596 O O . GLY A 1 91 ? 225.475 249.471 302.155 1.00 19.81 91 GLY A O 1
ATOM 597 N N . GLU A 1 92 ? 225.763 250.099 300.011 1.00 18.52 92 GLU A N 1
ATOM 598 C CA . GLU A 1 92 ? 225.391 251.498 300.211 1.00 18.52 92 GLU A CA 1
ATOM 599 C C . GLU A 1 92 ? 224.153 251.761 299.361 1.00 18.52 92 GLU A C 1
ATOM 600 O O . GLU A 1 92 ? 224.228 251.778 298.128 1.00 18.52 92 GLU A O 1
ATOM 606 N N . GLY A 1 93 ? 223.016 251.966 300.021 1.00 19.21 93 GLY A N 1
ATOM 607 C CA . GLY A 1 93 ? 221.740 252.128 299.353 1.00 19.21 93 GLY A CA 1
ATOM 608 C C . GLY A 1 93 ? 220.892 250.877 299.333 1.00 19.21 93 GLY A C 1
ATOM 609 O O . GLY A 1 93 ? 219.704 250.960 298.996 1.00 19.21 93 GLY A O 1
ATOM 610 N N . ALA A 1 94 ? 221.459 249.721 299.682 1.00 21.17 94 ALA A N 1
ATOM 611 C CA . ALA A 1 94 ? 220.677 248.491 299.740 1.00 21.17 94 ALA A CA 1
ATOM 612 C C . ALA A 1 94 ? 219.771 248.480 300.966 1.00 21.17 94 ALA A C 1
ATOM 613 O O . ALA A 1 94 ? 218.545 248.382 300.844 1.00 21.17 94 ALA A O 1
ATOM 615 N N . ARG A 1 95 ? 220.360 248.581 302.159 1.00 20.02 95 ARG A N 1
ATOM 616 C CA . ARG A 1 95 ? 219.582 248.652 303.388 1.00 20.02 95 ARG A CA 1
ATOM 617 C C . ARG A 1 95 ? 219.469 250.063 303.948 1.00 20.02 95 ARG A C 1
ATOM 618 O O . ARG A 1 95 ? 218.537 250.333 304.712 1.00 20.02 95 ARG A O 1
ATOM 626 N N . ARG A 1 96 ? 220.389 250.964 303.600 1.00 20.07 96 ARG A N 1
ATOM 627 C CA . ARG A 1 96 ? 220.272 252.339 304.072 1.00 20.07 96 ARG A CA 1
ATOM 628 C C . ARG A 1 96 ? 218.964 252.960 303.602 1.00 20.07 96 ARG A C 1
ATOM 629 O O . ARG A 1 96 ? 218.273 253.634 304.375 1.00 20.07 96 ARG A O 1
ATOM 637 N N . GLU A 1 97 ? 218.608 252.742 302.335 1.00 21.36 97 GLU A N 1
ATOM 638 C CA . GLU A 1 97 ? 217.309 253.185 301.844 1.00 21.36 97 GLU A CA 1
ATOM 639 C C . GLU A 1 97 ? 216.188 252.282 302.342 1.00 21.36 97 GLU A C 1
ATOM 640 O O . GLU A 1 97 ? 215.043 252.730 302.469 1.00 21.36 97 GLU A O 1
ATOM 646 N N . ALA A 1 98 ? 216.495 251.014 302.627 1.00 21.46 98 ALA A N 1
ATOM 647 C CA . ALA A 1 98 ? 215.456 250.081 303.047 1.00 21.46 98 ALA A CA 1
ATOM 648 C C . ALA A 1 98 ? 214.937 250.415 304.439 1.00 21.46 98 ALA A C 1
ATOM 649 O O . ALA A 1 98 ? 213.770 250.152 304.747 1.00 21.46 98 ALA A O 1
ATOM 651 N N . GLY A 1 99 ? 215.788 250.985 305.292 1.00 21.14 99 GLY A N 1
ATOM 652 C CA . GLY A 1 99 ? 215.447 251.253 306.670 1.00 21.14 99 GLY A CA 1
ATOM 653 C C . GLY A 1 99 ? 214.038 251.785 306.834 1.00 21.14 99 GLY A C 1
ATOM 654 O O . GLY A 1 99 ? 213.192 251.172 307.494 1.00 21.14 99 GLY A O 1
ATOM 655 N N . PRO A 1 100 ? 213.759 252.947 306.241 1.00 22.29 100 PRO A N 1
ATOM 656 C CA . PRO A 1 100 ? 212.367 253.427 306.225 1.00 22.29 100 PRO A CA 1
ATOM 657 C C . PRO A 1 100 ? 211.417 252.446 305.561 1.00 22.29 100 PRO A C 1
ATOM 658 O O . PRO A 1 100 ? 210.294 252.248 306.042 1.00 22.29 100 PRO A O 1
ATOM 662 N N . LEU A 1 101 ? 211.848 251.808 304.470 1.00 22.95 101 LEU A N 1
ATOM 663 C CA . LEU A 1 101 ? 211.002 250.818 303.813 1.00 22.95 101 LEU A CA 1
ATOM 664 C C . LEU A 1 101 ? 210.791 249.601 304.702 1.00 22.95 101 LEU A C 1
ATOM 665 O O . LEU A 1 101 ? 209.692 249.038 304.742 1.00 22.95 101 LEU A O 1
ATOM 670 N N .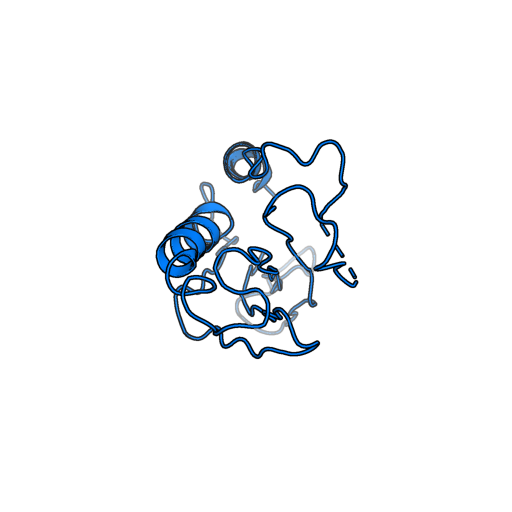 LEU A 1 102 ? 211.835 249.174 305.414 1.00 22.45 102 LEU A N 1
ATOM 671 C CA . LEU A 1 102 ? 211.690 248.054 306.336 1.00 22.45 102 LEU A CA 1
ATOM 672 C C . LEU A 1 102 ? 210.708 248.393 307.447 1.00 22.45 102 LEU A C 1
ATOM 673 O O . LEU A 1 102 ? 209.874 247.562 307.823 1.00 22.45 102 LEU A O 1
ATOM 678 N N . GLY A 1 103 ? 210.798 249.608 307.989 1.00 23.71 103 GLY A N 1
ATOM 679 C CA . GLY A 1 103 ? 209.839 250.024 308.999 1.00 23.71 103 GLY A CA 1
ATOM 680 C C . GLY A 1 103 ? 208.421 250.043 308.464 1.00 23.71 103 GLY A C 1
ATOM 681 O O . GLY A 1 103 ? 207.489 249.574 309.119 1.00 23.71 103 GLY A O 1
ATOM 682 N N . ARG A 1 104 ? 208.241 250.583 307.258 1.00 24.23 104 ARG A N 1
ATOM 683 C CA . ARG A 1 104 ? 206.919 250.600 306.639 1.00 24.23 104 ARG A CA 1
ATOM 684 C C . ARG A 1 104 ? 206.375 249.185 306.486 1.00 24.23 104 ARG A C 1
ATOM 685 O O . ARG A 1 104 ? 205.222 248.905 306.839 1.00 24.23 104 ARG A O 1
ATOM 693 N N . LEU A 1 105 ? 207.200 248.273 305.969 1.00 24.21 105 LEU A N 1
ATOM 694 C CA . LEU A 1 105 ? 206.756 246.900 305.757 1.00 24.21 105 LEU A CA 1
ATOM 695 C C . LEU A 1 105 ? 206.392 246.234 307.077 1.00 24.21 105 LEU A C 1
ATOM 696 O O . LEU A 1 105 ? 205.341 245.595 307.196 1.00 24.21 105 LEU A O 1
ATOM 701 N N . VAL A 1 106 ? 207.250 246.383 308.089 1.00 24.64 106 VAL A N 1
ATOM 702 C CA . VAL A 1 106 ? 207.031 245.703 309.358 1.00 24.64 106 VAL A CA 1
ATOM 703 C C . VAL A 1 106 ? 205.878 246.317 310.137 1.00 24.64 106 VAL A C 1
ATOM 704 O O . VAL A 1 106 ? 205.286 245.643 310.987 1.00 24.64 106 VAL A O 1
ATOM 708 N N . LYS A 1 107 ? 205.543 247.580 309.877 1.00 24.69 107 LYS A N 1
ATOM 709 C CA . LYS A 1 107 ? 204.428 248.220 310.561 1.00 24.69 107 LYS A CA 1
ATOM 710 C C . LYS A 1 107 ? 203.100 247.945 309.870 1.00 24.69 107 LYS A C 1
ATOM 711 O O . LYS A 1 107 ? 202.068 247.831 310.541 1.00 24.69 107 LYS A O 1
ATOM 717 N N . ALA A 1 108 ? 203.099 247.835 308.540 1.00 25.88 108 ALA A N 1
ATOM 718 C CA . ALA A 1 108 ? 201.860 247.544 307.827 1.00 25.88 108 ALA A CA 1
ATOM 719 C C . ALA A 1 108 ? 201.562 246.050 307.840 1.00 25.88 108 ALA A C 1
ATOM 720 O O . ALA A 1 108 ? 200.528 245.613 308.359 1.00 25.88 108 ALA A O 1
ATOM 722 N N . LEU A 1 109 ? 202.467 245.245 307.276 1.00 25.58 109 LEU A N 1
ATOM 723 C CA . LEU A 1 109 ? 202.216 243.812 307.170 1.00 25.58 109 LEU A CA 1
ATOM 724 C C . LEU A 1 109 ? 202.092 243.159 308.539 1.00 25.58 109 LEU A C 1
ATOM 725 O O . LEU A 1 109 ? 201.397 242.146 308.682 1.00 25.58 109 LEU A O 1
ATOM 730 N N . THR A 1 110 ? 202.753 243.716 309.551 1.00 26.66 110 THR A N 1
ATOM 731 C CA . THR A 1 110 ? 202.681 243.202 310.910 1.00 26.66 110 THR A CA 1
ATOM 732 C C . THR A 1 110 ? 202.478 244.358 311.877 1.00 26.66 110 THR A C 1
ATOM 733 O O . THR A 1 110 ? 202.862 245.497 311.599 1.00 26.66 110 THR A O 1
ATOM 737 N N . GLY A 1 111 ? 201.852 244.057 313.014 1.00 27.02 111 GLY A N 1
ATOM 738 C CA . GLY A 1 111 ? 201.586 245.055 314.026 1.00 27.02 111 GLY A CA 1
ATOM 739 C C . GLY A 1 111 ? 200.402 245.950 313.741 1.00 27.02 111 GLY A C 1
ATOM 740 O O . GLY A 1 111 ? 200.026 246.745 314.612 1.00 27.02 111 GLY A O 1
ATOM 741 N N . TRP A 1 112 ? 199.801 245.850 312.560 1.00 27.53 112 TRP A N 1
ATOM 742 C CA . TRP A 1 112 ? 198.606 246.608 312.197 1.00 27.53 112 TRP A CA 1
ATOM 743 C C . TRP A 1 112 ? 197.470 245.596 312.083 1.00 27.53 112 TRP A C 1
ATOM 744 O O . TRP A 1 112 ? 197.179 245.083 311.001 1.00 27.53 112 TRP A O 1
ATOM 755 N N . ALA A 1 113 ? 196.830 245.316 313.209 1.00 27.94 113 ALA A N 1
ATOM 756 C CA . ALA A 1 113 ? 195.825 244.275 313.315 1.00 27.94 113 ALA A CA 1
ATOM 757 C C . ALA A 1 113 ? 194.447 244.864 313.588 1.00 27.94 113 ALA A C 1
ATOM 758 O O . ALA A 1 113 ? 194.325 245.981 314.102 1.00 27.94 113 ALA A O 1
ATOM 760 N N . PRO A 1 114 ? 193.380 244.135 313.253 1.00 28.52 114 PRO A N 1
ATOM 761 C CA . PRO A 1 114 ? 192.029 244.604 313.589 1.00 28.52 114 PRO A CA 1
ATOM 762 C C . PRO A 1 114 ? 191.749 244.492 315.078 1.00 28.52 114 PRO A C 1
ATOM 763 O O . PRO A 1 114 ? 192.658 244.201 315.860 1.00 28.52 114 PRO A O 1
ATOM 767 N N . ALA A 1 115 ? 190.505 244.741 315.486 1.00 27.17 115 ALA A N 1
ATOM 768 C CA . ALA A 1 115 ? 190.123 244.513 316.872 1.00 27.17 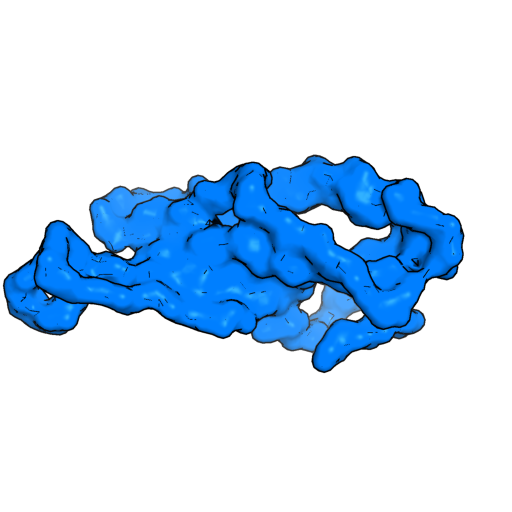115 ALA A CA 1
ATOM 769 C C . ALA A 1 115 ? 190.425 243.065 317.233 1.00 27.17 115 ALA A C 1
ATOM 770 O O . ALA A 1 115 ? 189.760 242.145 316.745 1.00 27.17 115 ALA A O 1
ATOM 772 N N . ILE A 1 116 ? 191.423 242.855 318.088 1.00 27.95 116 ILE A N 1
ATOM 773 C CA . ILE A 1 116 ? 191.955 241.529 318.381 1.00 27.95 116 ILE A CA 1
ATOM 774 C C . ILE A 1 116 ? 191.824 241.269 319.874 1.00 27.95 116 ILE A C 1
ATOM 775 O O . ILE A 1 116 ? 192.208 242.111 320.694 1.00 27.95 116 ILE A O 1
ATOM 780 N N . ASP A 1 117 ? 191.280 240.104 320.220 1.00 27.73 117 ASP A N 1
ATOM 781 C CA . ASP A 1 117 ? 191.175 239.654 321.603 1.00 27.73 117 ASP A CA 1
ATOM 782 C C . ASP A 1 117 ? 192.134 238.523 321.933 1.00 27.73 117 ASP A C 1
ATOM 783 O O . ASP A 1 117 ? 192.783 238.557 322.981 1.00 27.73 117 ASP A O 1
ATOM 788 N N . VAL A 1 118 ? 192.239 237.520 321.062 1.00 26.39 118 VAL A N 1
ATOM 789 C CA . VAL A 1 118 ? 193.148 236.398 321.261 1.00 26.39 118 VAL A CA 1
ATOM 790 C C . VAL A 1 11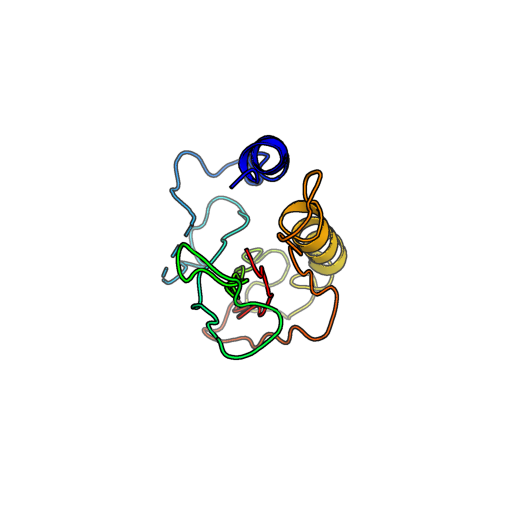8 ? 194.035 236.266 320.029 1.00 26.39 118 VAL A C 1
ATOM 791 O O . VAL A 1 118 ? 194.508 235.173 319.700 1.00 26.39 118 VAL A O 1
ATOM 795 N N . ALA A 1 119 ? 194.266 237.383 319.342 1.00 27.71 119 ALA A N 1
ATOM 796 C CA . ALA A 1 119 ? 195.091 237.430 318.135 1.00 27.71 119 ALA A CA 1
ATOM 797 C C . ALA A 1 119 ? 196.144 238.510 318.338 1.00 27.71 119 ALA A C 1
ATOM 798 O O . ALA A 1 119 ? 196.003 239.635 317.841 1.00 27.71 119 ALA A O 1
ATOM 800 N N . PRO A 1 120 ? 197.219 238.201 319.068 1.00 26.85 120 PRO A N 1
ATOM 801 C CA . PRO A 1 120 ? 198.196 239.253 319.400 1.00 26.85 120 PRO A CA 1
ATOM 802 C C . PRO A 1 120 ? 198.779 239.951 318.185 1.00 26.85 120 PRO A C 1
ATOM 803 O O 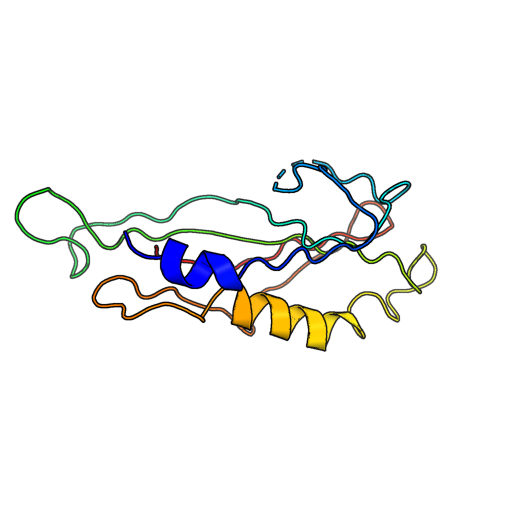. PRO A 1 120 ? 199.009 241.166 318.228 1.00 26.85 120 PRO A O 1
ATOM 807 N N . LEU A 1 121 ? 199.021 239.222 317.098 1.00 26.78 121 LEU A N 1
ATOM 808 C CA . LEU A 1 121 ? 199.672 239.774 315.913 1.00 26.78 121 LEU A CA 1
ATOM 809 C C . LEU A 1 121 ? 200.987 240.452 316.300 1.00 26.78 121 LEU A C 1
ATOM 810 O O . LEU A 1 121 ? 201.182 241.657 316.130 1.00 26.78 121 LEU A O 1
ATOM 815 N N . ALA A 1 122 ? 201.894 239.640 316.838 1.00 26.95 122 ALA A N 1
ATOM 816 C CA . ALA A 1 122 ? 203.164 240.154 317.327 1.00 26.95 122 ALA A CA 1
ATOM 817 C C . ALA A 1 122 ? 203.958 240.792 316.196 1.00 26.95 122 ALA A C 1
ATOM 818 O O . ALA A 1 122 ? 203.930 240.326 315.054 1.00 26.95 122 ALA A O 1
ATOM 820 N N . ARG A 1 123 ? 204.672 241.866 316.524 1.00 25.06 123 ARG A N 1
ATOM 821 C CA . ARG A 1 123 ? 205.495 242.591 315.569 1.00 25.06 123 ARG A CA 1
ATOM 822 C C . ARG A 1 123 ? 206.883 242.796 316.156 1.00 25.06 123 ARG A C 1
ATOM 823 O O . ARG A 1 123 ? 207.043 242.968 317.367 1.00 25.06 123 ARG A O 1
ATOM 831 N N . SER A 1 124 ? 207.889 242.775 315.282 1.00 25.19 124 SER A N 1
ATOM 832 C CA . SER A 1 124 ? 209.287 242.894 315.686 1.00 25.19 124 SER A CA 1
ATOM 833 C C . SER A 1 124 ? 209.928 244.039 314.913 1.00 25.19 124 SER A C 1
ATOM 834 O O . SER A 1 124 ? 210.272 243.882 313.737 1.00 25.19 124 SER A O 1
ATOM 837 N N . ALA A 1 125 ? 210.093 245.186 315.575 1.00 22.96 125 ALA A N 1
ATOM 838 C CA . ALA A 1 125 ? 210.753 246.325 314.945 1.00 22.96 125 ALA A CA 1
ATOM 839 C C . ALA A 1 125 ? 212.260 246.118 314.845 1.00 22.96 125 ALA A C 1
ATOM 840 O O . ALA A 1 125 ? 212.865 246.436 313.815 1.00 22.96 125 ALA A O 1
ATOM 842 N N . ARG A 1 126 ? 212.878 245.594 315.899 1.00 22.08 126 ARG A N 1
ATOM 843 C CA . ARG A 1 126 ? 214.312 245.339 315.954 1.00 22.08 126 ARG A CA 1
ATOM 844 C C . ARG A 1 126 ? 214.558 243.851 316.188 1.00 22.08 126 ARG A C 1
ATOM 845 O O . ARG A 1 126 ? 213.638 243.030 316.149 1.00 22.08 126 ARG A O 1
ATOM 853 N N . GLN A 1 127 ? 215.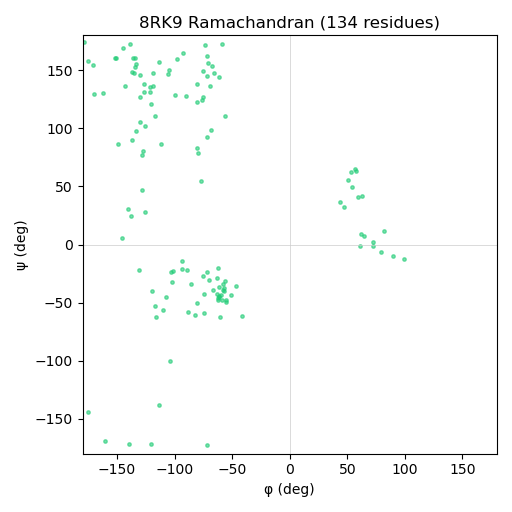824 243.510 316.434 1.00 20.58 127 GLN A N 1
ATOM 854 C CA . GLN A 1 127 ? 216.228 242.145 316.756 1.00 20.58 127 GLN A CA 1
ATOM 855 C C . GLN A 1 127 ? 215.872 241.164 315.644 1.00 20.58 127 GLN A C 1
ATOM 856 O O . GLN A 1 127 ? 215.427 240.046 315.912 1.00 20.58 127 GLN A O 1
ATOM 862 N N . SER A 1 128 ? 216.063 241.571 314.390 1.00 21.75 128 SER A N 1
ATOM 863 C CA . SER A 1 128 ? 215.772 240.737 313.224 1.00 21.75 128 SER A CA 1
ATOM 864 C C . SER A 1 128 ? 217.002 240.728 312.327 1.00 21.75 128 SER A C 1
ATOM 865 O O . SER A 1 128 ? 217.037 241.406 311.291 1.00 21.75 128 SER A O 1
ATOM 868 N N . PRO A 1 129 ? 218.031 239.966 312.691 1.00 21.55 129 PRO A N 1
ATOM 869 C CA . PRO A 1 129 ? 219.275 239.980 311.914 1.00 21.55 129 PRO A CA 1
ATOM 870 C C . PRO A 1 129 ? 219.086 239.367 310.534 1.00 21.55 129 PRO A C 1
ATOM 871 O O . PRO A 1 129 ? 218.220 238.523 310.298 1.00 21.55 129 PRO A O 1
ATOM 875 N N . ALA A 1 130 ? 219.931 239.817 309.608 1.00 19.89 130 ALA A N 1
ATOM 876 C CA . ALA A 1 130 ? 219.916 239.327 308.238 1.00 19.89 130 ALA A CA 1
ATOM 877 C C . ALA A 1 130 ? 221.346 239.254 307.723 1.00 19.89 130 ALA A C 1
ATOM 878 O O . ALA A 1 130 ? 222.139 240.174 307.944 1.00 19.89 130 ALA A O 1
ATOM 880 N N . THR A 1 131 ? 221.667 238.158 307.037 1.00 18.68 131 THR A N 1
ATOM 881 C CA . THR A 1 131 ? 222.996 237.920 306.493 1.00 18.68 131 THR A CA 1
ATOM 882 C C . THR A 1 131 ? 222.921 237.805 304.976 1.00 18.68 131 THR A C 1
ATOM 883 O O . THR A 1 131 ? 221.924 237.325 304.427 1.00 18.68 131 THR A O 1
ATOM 887 N N . TYR A 1 132 ? 223.981 238.249 304.308 1.00 20.16 132 TYR A N 1
ATOM 888 C CA . TYR A 1 132 ? 224.036 238.274 302.855 1.00 20.16 132 TYR A CA 1
ATOM 889 C C . TYR A 1 132 ? 224.661 236.991 302.311 1.00 20.16 132 TYR A C 1
ATOM 890 O O . TYR A 1 132 ? 225.298 236.219 303.032 1.00 20.16 132 TYR A O 1
ATOM 899 N N . ALA A 1 133 ? 224.472 236.774 301.011 1.00 19.27 133 ALA A N 1
ATOM 900 C CA . ALA A 1 133 ? 225.129 235.690 300.289 1.00 19.27 133 ALA A CA 1
ATOM 901 C C . ALA A 1 133 ? 224.710 235.776 298.827 1.00 19.27 133 ALA A C 1
ATOM 902 O O . ALA A 1 133 ? 223.871 236.600 298.449 1.00 19.27 133 ALA A O 1
ATOM 904 N N . SER A 1 134 ? 225.319 234.920 298.006 1.00 19.47 134 SER A N 1
ATOM 905 C CA . SER A 1 134 ? 225.136 234.811 296.561 1.00 19.47 134 SER A CA 1
ATOM 906 C C . SER A 1 134 ? 225.762 235.977 295.809 1.00 19.47 134 SER A C 1
ATOM 907 O O . SER A 1 134 ? 225.707 235.998 294.576 1.00 19.47 134 SER A O 1
ATOM 910 N N . GLY A 1 135 ? 226.355 236.945 296.501 1.00 20.18 135 GLY A N 1
ATOM 911 C CA . GLY A 1 135 ? 227.094 238.003 295.849 1.00 20.18 135 GLY A CA 1
ATOM 912 C C . GLY A 1 135 ? 226.296 239.231 295.480 1.00 20.18 135 GLY A C 1
ATOM 913 O O . GLY A 1 135 ? 226.896 240.232 295.077 1.00 20.18 135 GLY A O 1
ATOM 914 N N . TYR A 1 136 ? 224.966 239.195 295.586 1.00 21.17 136 TYR A N 1
ATOM 915 C CA . TYR A 1 136 ? 224.160 240.385 295.323 1.00 21.17 136 TYR A CA 1
ATOM 916 C C . TYR A 1 136 ? 223.416 240.839 296.572 1.00 21.17 136 TYR A C 1
ATOM 917 O O . TYR A 1 136 ? 223.698 241.928 297.077 1.00 21.17 136 TYR A O 1
ATOM 926 N N . LEU A 1 137 ? 222.518 240.020 297.123 1.00 20.60 137 LEU A N 1
ATOM 927 C CA . LEU A 1 137 ? 221.739 240.398 298.298 1.00 20.60 137 LEU A CA 1
ATOM 928 C C . LEU A 1 137 ? 220.972 239.205 298.858 1.00 20.60 137 LEU A C 1
ATOM 929 O O . LEU A 1 137 ? 220.274 238.510 298.115 1.00 20.60 137 LEU A O 1
ATOM 934 N N . TYR A 1 138 ? 221.087 238.969 300.164 1.00 20.35 138 TYR A N 1
ATOM 935 C CA . TYR A 1 138 ? 220.215 238.049 300.883 1.00 20.35 138 TYR A CA 1
ATOM 936 C C . TYR A 1 138 ? 219.769 238.696 302.184 1.00 20.35 138 TYR A C 1
ATOM 937 O O . TYR A 1 138 ? 220.507 239.472 302.797 1.00 20.35 138 TYR A O 1
ATOM 946 N N . PHE A 1 139 ? 218.547 238.367 302.600 1.00 20.48 139 PHE A N 1
ATOM 947 C CA . PHE A 1 139 ? 217.951 238.964 303.795 1.00 20.48 139 PHE A CA 1
ATOM 948 C C . PHE A 1 139 ? 217.012 237.954 304.435 1.00 20.48 139 PHE A C 1
ATOM 949 O O . PHE A 1 139 ? 215.802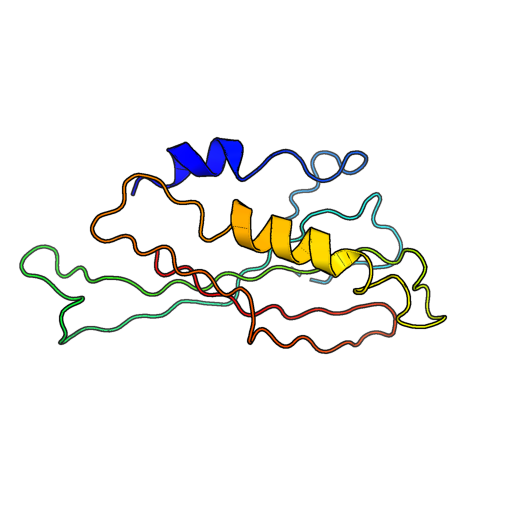 237.949 304.169 1.00 20.48 139 PHE A O 1
ATOM 957 N N . PRO A 1 140 ? 217.536 237.071 305.293 1.00 21.20 140 PRO A N 1
ATOM 958 C CA . PRO A 1 140 ? 216.676 236.115 306.024 1.00 21.20 140 PRO A CA 1
ATOM 959 C C . PRO A 1 140 ? 215.985 236.757 307.226 1.00 21.20 140 PRO A C 1
ATOM 960 O O . PRO A 1 140 ? 216.376 236.615 308.384 1.00 21.20 140 PRO A O 1
ATOM 964 N N . LEU A 1 141 ? 214.916 237.494 306.936 1.00 23.19 141 LEU A N 1
ATOM 965 C CA . LEU A 1 141 ? 214.186 238.199 307.979 1.00 23.19 141 LEU A CA 1
ATOM 966 C C . LEU A 1 141 ? 213.529 237.210 308.936 1.00 23.19 141 LEU A C 1
ATOM 967 O O . LEU A 1 141 ? 213.123 236.111 308.549 1.00 23.19 141 LEU A O 1
ATOM 972 N N . VAL A 1 142 ? 213.436 237.610 310.202 1.00 25.35 142 VAL A N 1
ATOM 973 C CA . VAL A 1 142 ? 212.865 236.783 311.260 1.00 25.35 142 VAL A CA 1
ATOM 974 C C . VAL A 1 142 ? 211.840 237.640 311.994 1.00 25.35 142 VAL A C 1
ATOM 975 O O . VAL A 1 142 ? 212.207 238.530 312.769 1.00 25.35 142 VAL A O 1
ATOM 979 N N . PHE A 1 143 ? 210.557 237.374 311.758 1.00 26.34 143 PHE A N 1
ATOM 980 C CA . PHE A 1 143 ? 209.471 238.077 312.423 1.00 26.34 143 PHE A CA 1
ATOM 981 C C . PHE A 1 143 ? 208.442 237.075 312.922 1.00 26.34 143 PHE A C 1
ATOM 982 O O . PHE A 1 143 ? 208.327 235.963 312.399 1.00 26.34 143 PHE A O 1
ATOM 990 N N . THR A 1 144 ? 207.694 237.483 313.942 1.00 26.22 144 THR A N 1
ATOM 991 C CA . THR A 1 144 ? 206.643 236.665 314.527 1.00 26.22 144 THR A CA 1
ATOM 992 C C . THR A 1 144 ? 205.277 237.180 314.094 1.00 26.22 144 THR A C 1
ATOM 993 O O . THR A 1 144 ? 205.094 238.373 313.837 1.00 26.22 144 THR A O 1
ATOM 997 N N . ALA A 1 145 ? 204.319 236.264 314.010 1.00 26.24 145 ALA A N 1
ATOM 998 C CA . ALA A 1 145 ? 202.945 236.589 313.648 1.00 26.24 145 ALA A CA 1
ATOM 999 C C . ALA A 1 145 ? 201.942 236.226 314.730 1.00 26.24 145 ALA A C 1
ATOM 1000 O O . ALA A 1 145 ? 200.998 236.983 314.965 1.00 26.24 145 ALA A O 1
ATOM 1002 N N . ARG A 1 146 ? 202.115 235.083 315.391 1.00 27.36 146 ARG A N 1
ATOM 1003 C CA . ARG A 1 146 ? 201.274 234.639 316.498 1.00 27.36 146 ARG A CA 1
ATOM 1004 C C . ARG A 1 146 ? 199.820 234.421 316.096 1.00 27.36 146 ARG A C 1
ATOM 1005 O O . ARG A 1 146 ? 198.970 234.205 316.968 1.00 27.36 146 ARG A O 1
ATOM 1013 N N . PHE A 1 147 ? 199.505 234.467 314.806 1.00 27.61 147 PHE A N 1
ATOM 1014 C CA . PHE A 1 147 ? 198.123 234.326 314.366 1.00 27.61 147 PHE A CA 1
ATOM 1015 C C . PHE A 1 147 ? 198.046 234.157 312.853 1.00 27.61 147 PHE A C 1
ATOM 1016 O O . PHE A 1 147 ? 198.346 235.082 312.099 1.00 27.61 147 PHE A O 1
#

Nearest PDB structures (foldseek):
  8rk9-assembly1_A  TM=1.007E+00  e=4.348E-28  Pseudomonas phage JBD30

Radius of gyration: 17.09 Å; Cα contacts (8 Å, |Δi|>4): 206; chains: 1; bounding box: 43×32×44 Å

Secondary structure (DSSP, 8-state):
--THHHHHHH-----SS--S-------SSS-SS----EE---EE---SSTT--SGGG----EEEEEE-----SS-SSS-SSSSSTTHHHHHHHHHHHTSS--SS-SS------SS-------TTS------EE---

B-factor: mean 25.7, std 4.43, range [18.09, 37.88]

Sequence (136 aa):
FLEPLLIERIRSEVPGLAIVSGVPTLSEQDQPAPSAYVVYLGDETGTGADHQGGQRAIQTVGQQWAVVLVVHYADSSNSGEGARREAGPLLGRLVKALTGWAPAIDVAPLARSARQSPATYASGYLYFPLVFTARF